Protein AF-A0A699ZSJ7-F1 (afdb_monomer_lite)

Sequence (168 aa):
FGDRAAQVLCEELKIASQNDSAKLAEAKQRVYLKGFTEGVMTVGKYAGRKVSEVKALLRDELVAEGEAMAYSEPERQVISRSGDECVVALTDQWYMTFGEEEWQALTREALASLETFSEETRHSFEYTLGWMKSWACSRSFGLGTRVPWDEQFLIESLSDSTVYMAFY

Secondary structure (DSSP, 8-state):
-GGGHHHHHHHHTT---TT-HHHHHHHHHHHHHHHHHT-B--SSTTTTSBHHHHHHHHHHHHHHTTS-------SS--B-TTSPBP--------EEETT-HHHHHHHHHHHHHS--SSHHHHHHHHHHHHH--EEE-EESSSSSPEETTEEEEEEPTTTTTSSGGGT-

Organism: Haematococcus lacustris (NCBI:txid44745)

pLDDT: mean 94.84, std 2.35, range [80.94, 98.06]

Foldseek 3Di:
DPPCLLVVQCVVLVPDDPPPVVSVVVSCVVCVVCCQPVNAACDDPRHRHRCVVCVVVVQVVCVVVVVDDDDDFPPDFDADPVRDTDTDDDDDADKDALVDPVNLVVVVVVLVVDDQVDPVSSVVVVVCSVVDGIDRQWDQDDDADADPVHNSTHGDDVRVPDPCVVVD

Radius of gyration: 23.28 Å; chains: 1; bounding box: 50×36×60 Å

InterPro domains:
  IPR004493 Leucyl-tRNA synthetase, class Ia, archaeal/eukaryotic cytosolic [PTHR45794] (1-168)
  IPR014729 Rossmann-like alpha/beta/alpha sandwich fold [G3DSA:3.40.50.620] (18-168)

Structure (mmCIF, N/CA/C/O backbone):
data_AF-A0A699ZSJ7-F1
#
_entry.id   AF-A0A699ZSJ7-F1
#
loop_
_atom_site.group_PDB
_atom_site.id
_atom_site.type_symbol
_atom_site.label_atom_id
_atom_site.label_alt_id
_atom_site.label_comp_id
_atom_site.label_asym_id
_atom_site.label_entity_id
_atom_site.label_seq_id
_atom_site.pdbx_PDB_ins_code
_atom_site.Cartn_x
_atom_site.Cartn_y
_atom_site.Cartn_z
_atom_site.occupancy
_atom_site.B_iso_or_equiv
_atom_site.auth_seq_id
_atom_site.auth_comp_id
_atom_site.auth_asym_id
_atom_site.auth_atom_id
_atom_site.pdbx_PDB_model_num
ATOM 1 N N . PHE A 1 1 ? -4.313 -0.251 30.343 1.00 80.94 1 PHE A N 1
ATOM 2 C CA . PHE A 1 1 ? -5.409 0.740 30.375 1.00 80.94 1 PHE A CA 1
ATOM 3 C C . PHE A 1 1 ? -6.765 0.147 30.779 1.00 80.94 1 PHE A C 1
ATOM 5 O O . PHE A 1 1 ? -7.715 0.908 30.897 1.00 80.94 1 PHE A O 1
ATOM 12 N N . GLY A 1 2 ? -6.870 -1.169 31.031 1.00 87.88 2 GLY A N 1
ATOM 13 C CA . GLY A 1 2 ? -8.149 -1.809 31.364 1.00 87.88 2 GLY A CA 1
ATOM 14 C C . GLY A 1 2 ? -9.122 -1.840 30.182 1.00 87.88 2 GLY A C 1
ATOM 15 O O . GLY A 1 2 ? -8.732 -1.558 29.048 1.00 87.88 2 GLY A O 1
ATOM 16 N N . ASP A 1 3 ? -10.388 -2.140 30.470 1.00 89.00 3 ASP A N 1
ATOM 17 C CA . ASP A 1 3 ? -11.432 -2.364 29.455 1.00 89.00 3 ASP A CA 1
ATOM 18 C C . ASP A 1 3 ? -11.900 -1.079 28.755 1.00 89.00 3 ASP A C 1
ATOM 20 O O . ASP A 1 3 ? -12.555 -1.127 27.716 1.00 89.00 3 ASP A O 1
ATOM 24 N N . ARG A 1 4 ? -11.567 0.094 29.308 1.00 92.75 4 ARG A N 1
ATOM 25 C CA . ARG A 1 4 ? -11.977 1.413 28.795 1.00 92.75 4 ARG A CA 1
ATOM 26 C C . ARG A 1 4 ? -10.775 2.290 28.459 1.00 92.75 4 ARG A C 1
ATOM 28 O O . ARG A 1 4 ? -10.656 3.417 28.934 1.00 92.75 4 ARG A O 1
ATOM 35 N N . ALA A 1 5 ? -9.881 1.770 27.619 1.00 93.12 5 ALA A N 1
ATOM 36 C CA . ALA A 1 5 ? -8.605 2.416 27.314 1.00 93.12 5 ALA A CA 1
ATOM 37 C C . ALA A 1 5 ? -8.728 3.858 26.788 1.00 93.12 5 ALA A C 1
ATOM 39 O O . ALA A 1 5 ? -7.943 4.719 27.181 1.00 93.12 5 ALA A O 1
ATOM 40 N N . ALA A 1 6 ? -9.729 4.132 25.942 1.00 94.19 6 ALA A N 1
ATOM 41 C CA . ALA A 1 6 ? -9.982 5.474 25.420 1.00 94.19 6 ALA A CA 1
ATOM 42 C C . ALA A 1 6 ? -10.399 6.460 26.524 1.00 94.19 6 ALA A C 1
ATOM 44 O O . ALA A 1 6 ? -9.856 7.558 26.590 1.00 94.19 6 ALA A O 1
ATOM 45 N N . GLN A 1 7 ? -11.308 6.053 27.420 1.00 94.81 7 GLN A N 1
ATOM 46 C CA . GLN A 1 7 ? -11.758 6.889 28.538 1.00 94.81 7 GLN A CA 1
ATOM 47 C C . GLN A 1 7 ? -10.580 7.268 29.446 1.00 94.81 7 GLN A C 1
ATOM 49 O O . GLN A 1 7 ? -10.388 8.445 29.736 1.00 94.81 7 GLN A O 1
ATOM 54 N N . VAL A 1 8 ? -9.754 6.281 29.816 1.00 95.06 8 VAL A N 1
ATOM 55 C CA . VAL A 1 8 ? -8.582 6.489 30.680 1.00 95.06 8 VAL A CA 1
ATOM 56 C C . VAL A 1 8 ? -7.624 7.523 30.086 1.00 95.06 8 VAL A C 1
ATOM 58 O O . VAL A 1 8 ? -7.193 8.426 30.797 1.00 95.06 8 VAL A O 1
ATOM 61 N N . LEU A 1 9 ? -7.314 7.440 28.786 1.00 93.62 9 LEU A N 1
ATOM 62 C CA . LEU A 1 9 ? -6.416 8.420 28.166 1.00 93.62 9 LEU A CA 1
ATOM 63 C C . LEU A 1 9 ? -7.048 9.803 27.996 1.00 93.62 9 LEU A C 1
ATOM 65 O O . LEU A 1 9 ? -6.342 10.799 28.140 1.00 93.62 9 LEU A O 1
ATOM 69 N N . CYS A 1 10 ? -8.347 9.892 27.705 1.00 95.38 10 CYS A N 1
ATOM 70 C CA . CYS A 1 10 ? -9.025 11.186 27.631 1.00 95.38 10 CYS A CA 1
ATOM 71 C C . CYS A 1 10 ? -9.000 11.917 28.983 1.00 95.38 10 CYS A C 1
ATOM 73 O O . CYS A 1 10 ? -8.768 13.127 29.018 1.00 95.38 10 CYS A O 1
ATOM 75 N N . GLU A 1 11 ? -9.187 11.186 30.085 1.00 95.50 11 GLU A N 1
ATOM 76 C CA . GLU A 1 11 ? -9.088 11.716 31.450 1.00 95.50 11 GLU A CA 1
ATOM 77 C C . GLU A 1 11 ? -7.637 12.100 31.808 1.00 95.50 11 GLU A C 1
ATOM 79 O O . GLU A 1 11 ? -7.402 13.204 32.303 1.00 95.50 11 GLU A O 1
ATOM 84 N N . GLU A 1 12 ? -6.653 11.247 31.487 1.00 94.62 12 GLU A N 1
ATOM 85 C CA . GLU A 1 12 ? -5.214 11.489 31.716 1.00 94.62 12 GLU A CA 1
ATOM 86 C C . GLU A 1 12 ? -4.719 12.752 30.988 1.00 94.62 12 GLU A C 1
ATOM 88 O O . GLU A 1 12 ? -4.047 13.599 31.581 1.00 94.62 12 GLU A O 1
ATOM 93 N N . LEU A 1 13 ? -5.104 12.920 29.718 1.00 95.19 13 LEU A N 1
ATOM 94 C CA . LEU A 1 13 ? -4.713 14.058 28.876 1.00 95.19 13 LEU A CA 1
ATOM 95 C C . LEU A 1 13 ? -5.602 15.298 29.076 1.00 95.19 13 LEU A C 1
ATOM 97 O O . LEU A 1 13 ? -5.361 16.349 28.462 1.00 95.19 13 LEU A O 1
ATOM 101 N N . LYS A 1 14 ? -6.615 15.206 29.951 1.00 96.25 14 LYS A N 1
ATOM 102 C CA . LYS A 1 14 ? -7.589 16.273 30.232 1.00 96.25 14 LYS A CA 1
ATOM 103 C C . LYS A 1 14 ? -8.180 16.833 28.935 1.00 96.25 14 LYS A C 1
ATOM 105 O O . LYS A 1 14 ? -8.066 18.031 28.654 1.00 96.25 14 LYS A O 1
ATOM 110 N N . ILE A 1 15 ? -8.707 15.941 28.100 1.00 96.00 15 ILE A N 1
ATOM 111 C CA . ILE A 1 15 ? -9.392 16.296 26.854 1.00 96.00 15 ILE A CA 1
ATOM 112 C C . ILE A 1 15 ? -10.788 16.790 27.225 1.00 96.00 15 ILE A C 1
ATOM 114 O O . ILE A 1 15 ? -11.546 16.072 27.874 1.00 96.00 15 ILE A O 1
ATOM 118 N N . ALA A 1 16 ? -11.111 18.023 26.844 1.00 94.81 16 ALA A N 1
ATOM 119 C CA . ALA A 1 16 ? -12.372 18.668 27.206 1.00 94.81 16 ALA A CA 1
ATOM 120 C C . ALA A 1 16 ? -13.296 18.861 25.997 1.00 94.81 16 ALA A C 1
ATOM 122 O O . ALA A 1 16 ? -14.498 19.056 26.169 1.00 94.81 16 ALA A O 1
ATOM 123 N N . SER A 1 17 ? -12.750 18.808 24.779 1.00 95.94 17 SER A N 1
ATOM 124 C CA . SER A 1 17 ? -13.499 19.010 23.543 1.00 95.94 17 SER A CA 1
ATOM 125 C C . SER A 1 17 ? -13.023 18.081 22.431 1.00 95.94 17 SER A C 1
ATOM 127 O O . SER A 1 17 ? -11.844 17.749 22.330 1.00 95.94 17 SER A O 1
ATOM 129 N N . GLN A 1 18 ? -13.934 17.738 21.519 1.00 94.94 18 GLN A N 1
ATOM 130 C CA . GLN A 1 18 ? -13.602 17.058 20.262 1.00 94.94 18 GLN A CA 1
ATOM 131 C C . GLN A 1 18 ? -12.669 17.882 19.351 1.00 94.94 18 GLN A C 1
ATOM 133 O O . GLN A 1 18 ? -12.091 17.346 18.412 1.00 94.94 18 GLN A O 1
ATOM 138 N N . ASN A 1 19 ? -12.507 19.179 19.637 1.00 95.38 19 ASN A N 1
ATOM 139 C CA . ASN A 1 19 ? -11.617 20.079 18.904 1.00 95.38 19 ASN A CA 1
ATOM 140 C C . ASN A 1 19 ? -10.172 20.079 19.439 1.00 95.38 19 ASN A C 1
ATOM 142 O O . ASN A 1 19 ? -9.317 20.738 18.848 1.00 95.38 19 ASN A O 1
ATOM 146 N N . ASP A 1 20 ? -9.871 19.344 20.519 1.00 95.56 20 ASP A N 1
ATOM 147 C CA . ASP A 1 20 ? -8.519 19.214 21.087 1.00 95.56 20 ASP A CA 1
ATOM 148 C C . ASP A 1 20 ? -7.643 18.275 20.225 1.00 95.56 20 ASP A C 1
ATOM 150 O O . ASP A 1 20 ? -7.123 17.259 20.692 1.00 95.56 20 ASP A O 1
ATOM 154 N N . SER A 1 21 ? -7.501 18.599 18.936 1.00 94.56 21 SER A N 1
ATOM 155 C CA . SER A 1 21 ? -6.975 17.720 17.882 1.00 94.56 21 SER A CA 1
ATOM 156 C C . SER A 1 21 ? -5.592 17.146 18.190 1.00 94.56 21 SER A C 1
ATOM 158 O O . SER A 1 21 ? -5.371 15.955 17.983 1.00 94.56 21 SER A O 1
ATOM 160 N N . ALA A 1 22 ? -4.684 17.951 18.748 1.00 94.88 22 ALA A N 1
ATOM 161 C CA . ALA A 1 22 ? -3.348 17.502 19.137 1.00 94.88 22 ALA A CA 1
ATOM 162 C C . ALA A 1 22 ? -3.392 16.429 20.240 1.00 94.88 22 ALA A C 1
ATOM 164 O O . ALA A 1 22 ? -2.768 15.376 20.106 1.00 94.88 22 ALA A O 1
ATOM 165 N N . LYS A 1 23 ? -4.183 16.651 21.300 1.00 95.19 23 LYS A N 1
ATOM 166 C CA . LYS A 1 23 ? -4.333 15.685 22.401 1.00 95.19 23 LYS A CA 1
ATOM 167 C C . LYS A 1 23 ? -5.064 14.423 21.950 1.00 95.19 23 LYS A C 1
ATOM 169 O O . LYS A 1 23 ? -4.709 13.324 22.361 1.00 95.19 23 LYS A O 1
ATOM 174 N N . LEU A 1 24 ? -6.074 14.569 21.091 1.00 96.19 24 LEU A N 1
ATOM 175 C CA . LEU A 1 24 ? -6.811 13.443 20.517 1.00 96.19 24 LEU A CA 1
ATOM 176 C C . LEU A 1 24 ? -5.926 12.591 19.602 1.00 96.19 24 LEU A C 1
ATOM 178 O O . LEU A 1 24 ? -6.011 11.365 19.650 1.00 96.19 24 LEU A O 1
ATOM 182 N N . ALA A 1 25 ? -5.059 13.217 18.804 1.00 94.81 25 ALA A N 1
ATOM 183 C CA . ALA A 1 25 ? -4.090 12.509 17.974 1.00 94.81 25 ALA A CA 1
ATOM 184 C C . ALA A 1 25 ? -3.094 11.714 18.834 1.00 94.81 25 ALA A C 1
ATOM 186 O O . ALA A 1 25 ? -2.879 10.529 18.572 1.00 94.81 25 ALA A O 1
ATOM 187 N N . GLU A 1 26 ? -2.567 12.322 19.903 1.00 94.38 26 GLU A N 1
ATOM 188 C CA . GLU A 1 26 ? -1.690 11.645 20.866 1.00 94.38 26 GLU A CA 1
ATOM 189 C C . GLU A 1 26 ? -2.398 10.455 21.539 1.00 94.38 26 GLU A C 1
ATOM 191 O O . GLU A 1 26 ? -1.878 9.334 21.551 1.00 94.38 26 GLU A O 1
ATOM 196 N N . ALA A 1 27 ? -3.619 10.670 22.046 1.00 94.75 27 ALA A N 1
ATOM 197 C CA . ALA A 1 27 ? -4.432 9.625 22.663 1.00 94.75 27 ALA A CA 1
ATOM 198 C C . ALA A 1 27 ? -4.676 8.460 21.691 1.00 94.75 27 ALA A C 1
ATOM 200 O O . ALA A 1 27 ? -4.463 7.294 22.038 1.00 94.75 27 ALA A O 1
ATOM 201 N N . LYS A 1 28 ? -5.074 8.773 20.449 1.00 94.94 28 LYS A N 1
ATOM 202 C CA . LYS A 1 28 ? -5.323 7.789 19.390 1.00 94.94 28 LYS A CA 1
ATOM 203 C C . LYS A 1 28 ? -4.068 6.977 19.100 1.00 94.94 28 LYS A C 1
ATOM 205 O O . LYS A 1 28 ? -4.151 5.754 19.083 1.00 94.94 28 LYS A O 1
ATOM 210 N N . GLN A 1 29 ? -2.915 7.619 18.920 1.00 93.25 29 GLN A N 1
ATOM 211 C CA . GLN A 1 29 ? -1.660 6.922 18.635 1.00 93.25 29 GLN A CA 1
ATOM 212 C C . GLN A 1 29 ? -1.281 5.953 19.767 1.00 93.25 29 GLN A C 1
ATOM 214 O O . GLN A 1 29 ? -0.954 4.793 19.501 1.00 93.25 29 GLN A O 1
ATOM 219 N N . ARG A 1 30 ? -1.389 6.396 21.030 1.00 92.00 30 ARG A N 1
ATOM 220 C CA . ARG A 1 30 ? -1.073 5.575 22.212 1.00 92.00 30 ARG A CA 1
ATOM 221 C C . ARG A 1 30 ? -1.981 4.351 22.340 1.00 92.00 30 ARG A C 1
ATOM 223 O O . ARG A 1 30 ? -1.475 3.262 22.619 1.00 92.00 30 ARG A O 1
ATOM 230 N N . VAL A 1 31 ? -3.298 4.511 22.168 1.00 94.00 31 VAL A N 1
ATOM 231 C CA . VAL A 1 31 ? -4.243 3.383 22.287 1.00 94.00 31 VAL A CA 1
ATOM 232 C C . VAL A 1 31 ? -4.185 2.478 21.068 1.00 94.00 31 VAL A C 1
ATOM 234 O O . VAL A 1 31 ? -4.220 1.266 21.237 1.00 94.00 31 VAL A O 1
ATOM 237 N N . TYR A 1 32 ? -4.098 3.025 19.856 1.00 91.56 32 TYR A N 1
ATOM 238 C CA . TYR A 1 32 ? -4.240 2.239 18.630 1.00 91.56 32 TYR A CA 1
ATOM 239 C C . TYR A 1 32 ? -3.130 1.195 18.486 1.00 91.56 32 TYR A C 1
ATOM 241 O O . TYR A 1 32 ? -3.418 0.018 18.272 1.00 91.56 32 TYR A O 1
ATOM 249 N N . LEU A 1 33 ? -1.869 1.606 18.669 1.00 89.00 33 LEU A N 1
ATOM 250 C CA . LEU A 1 33 ? -0.731 0.695 18.549 1.00 89.00 33 LEU A CA 1
ATOM 251 C C . LEU A 1 33 ? -0.785 -0.405 19.617 1.00 89.00 33 LEU A C 1
ATOM 253 O O . LEU A 1 33 ? -0.733 -1.586 19.285 1.00 89.00 33 LEU A O 1
ATOM 257 N N . LYS A 1 34 ? -0.974 -0.020 20.886 1.00 92.00 34 LYS A N 1
ATOM 258 C CA . LYS A 1 34 ? -1.064 -0.969 22.007 1.00 92.00 34 LYS A CA 1
ATOM 259 C C . LYS A 1 34 ? -2.285 -1.878 21.908 1.00 92.00 34 LYS A C 1
ATOM 261 O O . LYS A 1 34 ? -2.204 -3.055 22.233 1.00 92.00 34 LYS A O 1
ATOM 266 N N . GLY A 1 35 ? -3.411 -1.357 21.433 1.00 93.25 35 GLY A N 1
ATOM 267 C CA . GLY A 1 35 ? -4.627 -2.132 21.210 1.00 93.25 35 GLY A CA 1
ATOM 268 C C . GLY A 1 35 ? -4.440 -3.201 20.139 1.00 93.25 35 GLY A C 1
ATOM 269 O O . GLY A 1 35 ? -4.978 -4.294 20.276 1.00 93.25 35 GLY A O 1
ATOM 270 N N . PHE A 1 36 ? -3.640 -2.927 19.107 1.00 91.75 36 PHE A N 1
ATOM 271 C CA . PHE A 1 36 ? -3.321 -3.928 18.096 1.00 91.75 36 PHE A CA 1
ATOM 272 C C . PHE A 1 36 ? -2.339 -4.994 18.609 1.00 91.75 36 PHE A C 1
ATOM 274 O O . PHE A 1 36 ? -2.569 -6.179 18.381 1.00 91.75 36 PHE A O 1
ATOM 281 N N . THR A 1 37 ? -1.267 -4.601 19.307 1.00 89.38 37 THR A N 1
ATOM 282 C CA . THR A 1 37 ? -0.188 -5.525 19.714 1.00 89.38 37 THR A CA 1
ATOM 283 C C . THR A 1 37 ? -0.472 -6.293 21.007 1.00 89.38 37 THR A C 1
ATOM 285 O O . THR A 1 37 ? -0.159 -7.481 21.104 1.00 89.38 37 THR A O 1
ATOM 288 N N . GLU A 1 38 ? -1.047 -5.626 22.006 1.00 92.81 38 GLU A N 1
ATOM 289 C CA . GLU A 1 38 ? -1.263 -6.146 23.365 1.00 92.81 38 GLU A CA 1
ATOM 290 C C . GLU A 1 38 ? -2.747 -6.374 23.681 1.00 92.81 38 GLU A C 1
ATOM 292 O O . GLU A 1 38 ? -3.071 -7.030 2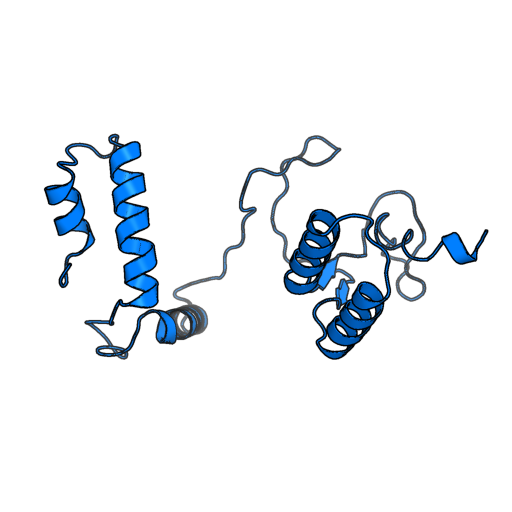4.671 1.00 92.81 38 GLU A O 1
ATOM 297 N N . GLY A 1 39 ? -3.657 -5.833 22.866 1.00 94.06 39 GLY A N 1
ATOM 298 C CA . GLY A 1 39 ? -5.092 -5.924 23.105 1.00 94.06 39 GLY A CA 1
ATOM 299 C C . GLY A 1 39 ? -5.606 -7.361 23.064 1.00 94.06 39 GLY A C 1
ATOM 300 O O . GLY A 1 39 ? -5.243 -8.152 22.190 1.00 94.06 39 GLY A O 1
ATOM 301 N N . VAL A 1 40 ? -6.503 -7.673 23.997 1.00 95.00 40 VAL A N 1
ATOM 302 C CA . VAL A 1 40 ? -7.197 -8.958 24.097 1.00 95.00 40 VAL A CA 1
ATOM 303 C C . VAL A 1 40 ? -8.693 -8.703 23.980 1.00 95.00 40 VAL A C 1
ATOM 305 O O . VAL A 1 40 ? -9.226 -7.794 24.614 1.00 95.00 40 VAL A O 1
ATOM 308 N N . MET A 1 41 ? -9.369 -9.496 23.156 1.00 95.19 41 MET A N 1
ATOM 309 C CA . MET A 1 41 ? -10.818 -9.431 23.001 1.00 95.19 41 MET A CA 1
ATOM 310 C C . MET A 1 41 ? -11.509 -9.784 24.316 1.00 95.19 41 MET A C 1
ATOM 312 O O . MET A 1 41 ? -11.172 -10.781 24.952 1.00 95.19 41 MET A O 1
ATOM 316 N N . THR A 1 42 ? -12.516 -9.008 24.703 1.00 93.12 42 THR A N 1
ATOM 317 C CA . THR A 1 42 ? -13.247 -9.204 25.966 1.00 93.12 42 THR A CA 1
ATOM 318 C C . THR A 1 42 ? -14.631 -9.820 25.779 1.00 93.12 42 THR A C 1
ATOM 320 O O . THR A 1 42 ? -15.205 -10.331 26.736 1.00 93.12 42 THR A O 1
ATOM 323 N N . VAL A 1 43 ? -15.174 -9.795 24.559 1.00 90.00 43 VAL A N 1
ATOM 324 C CA . VAL A 1 43 ? -16.556 -10.196 24.258 1.00 90.00 43 VAL A CA 1
ATOM 325 C C . VAL A 1 43 ? -16.646 -11.047 22.991 1.00 90.00 43 VAL A C 1
ATOM 327 O O . VAL A 1 43 ? -15.776 -10.991 22.120 1.00 90.00 43 VAL A O 1
ATOM 330 N N . GLY A 1 44 ? -17.735 -11.810 22.884 1.00 90.06 44 GLY A N 1
ATOM 331 C CA . GLY A 1 44 ? -18.072 -12.606 21.705 1.00 90.06 44 GLY A CA 1
ATOM 332 C C . GLY A 1 44 ? -17.251 -13.889 21.551 1.00 90.06 44 GLY A C 1
ATOM 333 O O . GLY A 1 44 ? -16.526 -14.312 22.451 1.00 90.06 44 GLY A O 1
ATOM 334 N N . LYS A 1 45 ? -17.365 -14.500 20.368 1.00 90.94 45 LYS A N 1
ATOM 335 C CA . LYS A 1 45 ? -16.719 -15.767 19.972 1.00 90.94 45 LYS A CA 1
ATOM 336 C C . LYS A 1 45 ? -15.205 -15.805 20.206 1.00 90.94 45 LYS A C 1
ATOM 338 O O . LYS A 1 45 ? -14.640 -16.874 20.412 1.00 90.94 45 LYS A O 1
ATOM 343 N N . TYR A 1 46 ? -14.551 -14.648 20.153 1.00 93.75 46 TYR A N 1
ATOM 344 C CA . TYR A 1 46 ? -13.098 -14.522 20.225 1.00 93.75 46 TYR A CA 1
ATOM 345 C C . TYR A 1 46 ? -12.575 -14.018 21.571 1.00 93.75 46 TYR A C 1
ATOM 347 O O . TYR A 1 46 ? -11.391 -13.693 21.664 1.00 93.75 46 TYR A O 1
ATOM 355 N N . ALA A 1 47 ? -13.416 -13.945 22.606 1.00 94.88 47 ALA A N 1
ATOM 356 C CA . ALA A 1 47 ? -12.996 -13.515 23.937 1.00 94.88 47 ALA A CA 1
ATOM 357 C C . ALA A 1 47 ? -11.751 -14.289 24.427 1.00 94.88 47 ALA A C 1
ATOM 359 O O . ALA A 1 47 ? -11.645 -15.504 24.259 1.00 94.88 47 ALA A O 1
ATOM 360 N N . GLY A 1 48 ? -10.788 -13.572 25.008 1.00 94.06 48 GLY A N 1
ATOM 361 C CA . GLY A 1 48 ? -9.508 -14.113 25.475 1.00 94.06 48 GLY A CA 1
ATOM 362 C C . GLY A 1 48 ? -8.406 -14.211 24.412 1.00 94.06 48 GLY A C 1
ATOM 363 O O . GLY A 1 48 ? -7.261 -14.489 24.764 1.00 94.06 48 GLY A O 1
ATOM 364 N N . ARG A 1 49 ? -8.698 -13.950 23.129 1.00 95.25 49 ARG A N 1
ATOM 365 C CA . ARG A 1 49 ? -7.694 -13.961 22.048 1.00 95.25 49 ARG A CA 1
ATOM 366 C C . ARG A 1 49 ? -7.131 -12.575 21.754 1.00 95.25 49 ARG A C 1
ATOM 368 O O . ARG A 1 49 ? -7.797 -11.564 21.980 1.00 95.25 49 ARG A O 1
ATOM 375 N N . LYS A 1 50 ? -5.911 -12.524 21.212 1.00 95.69 50 LYS A N 1
ATOM 376 C CA . LYS A 1 50 ? -5.265 -11.264 20.819 1.00 95.69 50 LYS A CA 1
ATOM 377 C C . LYS A 1 50 ? -5.966 -10.616 19.629 1.00 95.69 50 LYS A C 1
ATOM 379 O O . LYS A 1 50 ? -6.297 -11.293 18.658 1.00 95.69 50 LYS A O 1
ATOM 384 N N . VAL A 1 51 ? -6.104 -9.291 19.671 1.00 94.44 51 VAL A N 1
ATOM 385 C CA . VAL A 1 51 ? -6.703 -8.484 18.593 1.00 94.44 51 VAL A CA 1
ATOM 386 C C . VAL A 1 51 ? -5.967 -8.691 17.266 1.00 94.44 51 VAL A C 1
ATOM 388 O O . VAL A 1 51 ? -6.617 -8.856 16.236 1.00 94.44 51 VAL A O 1
ATOM 391 N N . SER A 1 52 ? -4.631 -8.736 17.277 1.00 93.69 52 SER A N 1
ATOM 392 C CA . SER A 1 52 ? -3.814 -8.952 16.073 1.00 93.69 52 SER A CA 1
ATOM 393 C C . SER A 1 52 ? -4.121 -10.261 15.342 1.00 93.69 52 SER A C 1
ATOM 395 O O . SER A 1 52 ? -4.058 -10.296 14.117 1.00 93.69 52 SER A O 1
ATOM 397 N N . GLU A 1 53 ? -4.492 -11.317 16.067 1.00 93.00 53 GLU A N 1
ATOM 398 C CA . GLU A 1 53 ? -4.824 -12.623 15.487 1.00 93.00 53 GLU A CA 1
ATOM 399 C C . GLU A 1 53 ? -6.235 -12.657 14.899 1.00 93.00 53 GLU A C 1
ATOM 401 O O . GLU A 1 53 ? -6.485 -13.339 13.908 1.00 93.00 53 GLU A O 1
ATOM 406 N N . VAL A 1 54 ? -7.180 -11.956 15.531 1.00 95.38 54 VAL A N 1
ATOM 407 C CA . VAL A 1 54 ? -8.606 -12.086 15.200 1.00 95.38 54 VAL A CA 1
ATOM 408 C C . VAL A 1 54 ? -9.117 -10.994 14.273 1.00 95.38 54 VAL A C 1
ATOM 410 O O . VAL A 1 54 ? -10.161 -11.178 13.662 1.00 95.38 54 VAL A O 1
ATOM 413 N N . LYS A 1 55 ? -8.406 -9.866 14.137 1.00 93.50 55 LYS A N 1
ATOM 414 C CA . LYS A 1 55 ? -8.866 -8.719 13.338 1.00 93.50 55 LYS A CA 1
ATOM 415 C C . LYS A 1 55 ? -9.154 -9.098 11.882 1.00 93.50 55 LYS A C 1
ATOM 417 O O . LYS A 1 55 ? -10.166 -8.666 11.341 1.00 93.50 55 LYS A O 1
ATOM 422 N N . ALA A 1 56 ? -8.286 -9.902 11.263 1.00 93.81 56 ALA A N 1
ATOM 423 C CA . ALA A 1 56 ? -8.492 -10.382 9.896 1.00 93.81 56 ALA A CA 1
ATOM 424 C C . ALA A 1 56 ? -9.658 -11.382 9.813 1.00 93.81 56 ALA A C 1
ATOM 426 O O . ALA A 1 56 ? -10.514 -11.233 8.952 1.00 93.81 56 ALA A O 1
ATOM 427 N N . LEU A 1 57 ? -9.742 -12.320 10.763 1.00 94.19 57 LEU A N 1
ATOM 428 C CA . LEU A 1 57 ? -10.826 -13.307 10.824 1.00 94.19 57 LEU A CA 1
ATOM 429 C C . LEU A 1 57 ? -12.199 -12.640 10.970 1.00 94.19 57 LEU A C 1
ATOM 431 O O . LEU A 1 57 ? -13.115 -12.964 10.231 1.00 94.19 57 LEU A O 1
ATOM 435 N N . LEU A 1 58 ? -12.322 -11.664 11.875 1.00 94.50 58 LEU A N 1
ATOM 436 C CA . LEU A 1 58 ? -13.557 -10.903 12.077 1.00 94.50 58 LEU A CA 1
ATOM 437 C C . LEU A 1 58 ? -13.961 -10.112 10.835 1.00 94.50 58 LEU A C 1
ATOM 439 O O . LEU A 1 58 ? -15.139 -10.070 10.502 1.00 94.50 58 LEU A O 1
ATOM 443 N N . ARG A 1 59 ? -12.998 -9.489 10.143 1.00 94.94 59 ARG A N 1
ATOM 444 C CA . ARG A 1 59 ? -13.269 -8.820 8.866 1.00 94.94 59 ARG A CA 1
ATOM 445 C C . ARG A 1 59 ? -13.856 -9.813 7.861 1.00 94.94 59 ARG A C 1
ATOM 447 O O . ARG A 1 59 ? -14.851 -9.493 7.224 1.00 94.94 59 ARG A O 1
ATOM 454 N N . ASP A 1 60 ? -13.242 -10.983 7.724 1.00 95.44 60 ASP A N 1
ATOM 455 C CA . ASP A 1 60 ? -13.656 -11.984 6.740 1.00 95.44 60 ASP A CA 1
ATOM 456 C C . ASP A 1 60 ? -15.031 -12.583 7.084 1.00 95.44 60 ASP A C 1
ATOM 458 O O . ASP A 1 60 ? -15.846 -12.775 6.187 1.00 95.44 60 ASP A O 1
ATOM 462 N N . GLU A 1 61 ? -15.328 -12.790 8.373 1.00 95.88 61 GLU A N 1
ATOM 463 C CA . GLU A 1 61 ? -16.650 -13.221 8.852 1.00 95.88 61 GLU A CA 1
ATOM 464 C C . GLU A 1 61 ? -17.735 -12.180 8.558 1.00 95.88 61 GLU A C 1
ATOM 466 O O . GLU A 1 61 ? -18.730 -12.514 7.921 1.00 95.88 61 GLU A O 1
ATOM 471 N N . LEU A 1 62 ? -17.512 -10.909 8.912 1.00 96.19 62 LEU A N 1
ATOM 472 C CA . LEU A 1 62 ? -18.478 -9.834 8.647 1.00 96.19 62 LEU A CA 1
ATOM 473 C C . LEU A 1 62 ? -18.749 -9.650 7.147 1.00 96.19 62 LEU A C 1
ATOM 475 O O . LEU A 1 62 ? -19.875 -9.356 6.748 1.00 96.19 62 LEU A O 1
ATOM 479 N N . VAL A 1 63 ? -17.726 -9.821 6.303 1.00 96.69 63 VAL A N 1
ATOM 480 C CA . VAL A 1 63 ? -17.890 -9.777 4.843 1.00 96.69 63 VAL A CA 1
ATOM 481 C C . VAL A 1 63 ? -18.677 -10.990 4.341 1.00 96.69 63 VAL A C 1
ATOM 483 O O . VAL A 1 63 ? -19.562 -10.830 3.504 1.00 96.69 63 VAL A O 1
ATOM 486 N N . ALA A 1 64 ? -18.398 -12.190 4.857 1.00 96.69 64 ALA A N 1
ATOM 487 C CA . ALA A 1 64 ? -19.113 -13.410 4.478 1.00 96.69 64 ALA A CA 1
ATOM 488 C C . ALA A 1 64 ? -20.592 -13.395 4.911 1.00 96.69 64 ALA A C 1
ATOM 490 O O . ALA A 1 64 ? -21.442 -13.930 4.201 1.00 96.69 64 ALA A O 1
ATOM 491 N N . GLU A 1 65 ? -20.900 -12.761 6.043 1.00 97.12 65 GLU A N 1
ATOM 492 C CA . GLU A 1 65 ? -22.263 -12.575 6.561 1.00 97.12 65 GLU A CA 1
ATOM 493 C C . GLU A 1 65 ? -23.015 -11.418 5.874 1.00 97.12 65 GLU A C 1
ATOM 495 O O . GLU A 1 65 ? -24.222 -11.269 6.053 1.00 97.12 65 GLU A O 1
ATOM 500 N N . GLY A 1 66 ? -22.329 -10.618 5.048 1.00 97.00 66 GLY A N 1
ATOM 501 C CA . GLY A 1 66 ? -22.912 -9.466 4.356 1.00 97.00 66 GLY A CA 1
ATOM 502 C C . GLY A 1 66 ? -23.124 -8.236 5.247 1.00 97.00 66 GLY A C 1
ATOM 503 O O . GLY A 1 66 ? -23.815 -7.303 4.841 1.00 97.00 66 GLY A O 1
ATOM 504 N N . GLU A 1 67 ? -22.529 -8.211 6.443 1.00 97.38 67 GLU A N 1
ATOM 505 C CA . GLU A 1 67 ? -22.591 -7.086 7.388 1.00 97.38 67 GLU A CA 1
ATOM 506 C C . GLU A 1 67 ? -21.492 -6.038 7.149 1.00 97.38 67 GLU A C 1
ATOM 508 O O . GLU A 1 67 ? -21.569 -4.913 7.647 1.00 97.38 67 GLU A O 1
ATOM 513 N N . ALA A 1 68 ? -20.466 -6.386 6.371 1.00 97.12 68 ALA A N 1
ATOM 514 C CA . ALA A 1 68 ? -19.403 -5.480 5.963 1.00 97.12 68 ALA A CA 1
ATOM 515 C C . ALA A 1 68 ? -19.045 -5.659 4.485 1.00 97.12 68 ALA A C 1
ATOM 517 O O . ALA A 1 68 ? -19.264 -6.707 3.883 1.00 97.12 68 ALA A O 1
ATOM 518 N N . MET A 1 69 ? -18.422 -4.634 3.907 1.00 96.00 69 MET A N 1
ATOM 519 C CA . MET A 1 69 ? -17.828 -4.710 2.577 1.00 96.00 69 MET A CA 1
ATOM 520 C C . MET A 1 69 ? -16.440 -4.079 2.570 1.00 96.00 69 MET A C 1
ATOM 522 O O . MET A 1 69 ? -16.149 -3.173 3.354 1.00 96.00 69 MET A O 1
ATOM 526 N N . ALA A 1 70 ? -15.579 -4.558 1.675 1.00 94.56 70 ALA A N 1
ATOM 527 C CA . ALA A 1 70 ? -14.289 -3.930 1.450 1.00 94.56 70 ALA A CA 1
ATOM 528 C C . ALA A 1 70 ? -14.493 -2.570 0.769 1.00 94.56 70 ALA A C 1
ATOM 530 O O . ALA A 1 70 ? -15.141 -2.471 -0.271 1.00 94.56 70 ALA A O 1
ATOM 531 N N . TYR A 1 71 ? -13.908 -1.533 1.356 1.00 95.44 71 TYR A N 1
ATOM 532 C CA . TYR A 1 71 ? -13.817 -0.198 0.782 1.00 95.44 71 TYR A CA 1
ATOM 533 C C . TYR A 1 71 ? -12.339 0.168 0.670 1.00 95.44 71 TYR A C 1
ATOM 535 O O . TYR A 1 71 ? -11.546 -0.148 1.558 1.00 95.44 71 TYR A O 1
ATOM 543 N N . SER A 1 72 ? -11.957 0.763 -0.454 1.00 95.25 72 SER A N 1
ATOM 544 C CA . SER A 1 72 ? -10.580 1.156 -0.741 1.00 95.25 72 SER A CA 1
ATOM 545 C C . SER A 1 72 ? -10.554 2.609 -1.182 1.00 95.25 72 SER A C 1
ATOM 547 O O . SER A 1 72 ? -11.345 3.014 -2.028 1.00 95.25 72 SER A O 1
ATOM 549 N N . GLU A 1 73 ? -9.624 3.371 -0.621 1.00 95.50 73 GLU A N 1
ATOM 550 C CA . GLU A 1 73 ? -9.420 4.783 -0.927 1.00 95.50 73 GLU A CA 1
ATOM 551 C C . GLU A 1 73 ? -7.923 5.111 -0.964 1.00 95.50 73 GLU A C 1
ATOM 553 O O . GLU A 1 73 ? -7.127 4.407 -0.332 1.00 95.50 73 GLU A O 1
ATOM 558 N N . PRO A 1 74 ? -7.510 6.153 -1.705 1.00 95.12 74 PRO A N 1
ATOM 559 C CA . PRO A 1 74 ? -6.141 6.642 -1.640 1.00 95.12 74 PRO A CA 1
ATOM 560 C C . PRO A 1 74 ? -5.796 7.108 -0.218 1.00 95.12 74 PRO A C 1
ATOM 562 O O . PRO A 1 74 ? -6.561 7.843 0.398 1.00 95.12 74 PRO A O 1
ATOM 565 N N . GLU A 1 75 ? -4.615 6.741 0.290 1.00 91.00 75 GLU A N 1
ATOM 566 C CA . GLU A 1 75 ? -4.153 7.154 1.632 1.00 91.00 75 GLU A CA 1
ATOM 567 C C . GLU A 1 75 ? -4.068 8.685 1.789 1.00 91.00 75 GLU A C 1
ATOM 569 O O . GLU A 1 75 ? -4.220 9.239 2.877 1.00 91.00 75 GLU A O 1
ATOM 574 N N . ARG A 1 76 ? -3.829 9.376 0.675 1.00 93.75 76 ARG A N 1
ATOM 575 C CA . ARG A 1 76 ? -3.825 10.832 0.551 1.00 93.75 76 ARG A CA 1
ATOM 576 C C . ARG A 1 76 ? -4.411 11.218 -0.796 1.00 93.75 76 ARG A C 1
ATOM 578 O O . ARG A 1 76 ? -4.408 10.404 -1.716 1.00 93.75 76 ARG A O 1
ATOM 585 N N . GLN A 1 77 ? -4.822 12.474 -0.937 1.00 96.38 77 GLN A N 1
ATOM 586 C CA . GLN A 1 77 ? -5.262 13.005 -2.222 1.00 96.38 77 GLN A CA 1
ATOM 587 C C . GLN A 1 77 ? -4.179 12.815 -3.296 1.00 96.38 77 GLN A C 1
ATOM 589 O O . GLN A 1 77 ? -3.016 13.185 -3.101 1.00 96.38 77 GLN A O 1
ATOM 594 N N . VAL A 1 78 ? -4.575 12.241 -4.433 1.00 95.94 78 VAL A N 1
ATOM 595 C CA . VAL A 1 78 ? -3.726 12.042 -5.610 1.00 95.94 78 VAL A CA 1
ATOM 596 C C . VAL A 1 78 ? -4.394 12.740 -6.785 1.00 95.94 78 VAL A C 1
ATOM 598 O O . VAL A 1 78 ? -5.546 12.459 -7.090 1.00 95.94 78 VAL A O 1
ATOM 601 N N . ILE A 1 79 ? -3.668 13.643 -7.440 1.00 96.62 79 ILE A N 1
ATOM 602 C CA . ILE A 1 79 ? -4.154 14.386 -8.606 1.00 96.62 79 ILE A CA 1
ATOM 603 C C . ILE A 1 79 ? -3.441 13.868 -9.855 1.00 96.62 79 ILE A C 1
ATOM 605 O O . ILE A 1 79 ? -2.214 13.731 -9.871 1.00 96.62 79 ILE A O 1
ATOM 609 N N . SER A 1 80 ? -4.210 13.558 -10.895 1.00 94.62 80 SER A N 1
ATOM 610 C CA . SER A 1 80 ? -3.708 13.073 -12.176 1.00 94.62 80 SER A CA 1
ATOM 611 C C . SER A 1 80 ? -3.050 14.198 -12.991 1.00 94.62 80 SER A C 1
ATOM 613 O O . SER A 1 80 ? -3.177 15.387 -12.695 1.00 94.62 80 SER A O 1
ATOM 615 N N . ARG A 1 81 ? -2.384 13.840 -14.097 1.00 91.81 81 ARG A N 1
ATOM 616 C CA . ARG A 1 81 ? -1.851 14.839 -15.042 1.00 91.81 81 ARG A CA 1
ATOM 617 C C . ARG A 1 81 ? -2.944 15.652 -15.752 1.00 91.81 81 ARG A C 1
ATOM 619 O O . ARG A 1 81 ? -2.642 16.748 -16.211 1.00 91.81 81 ARG A O 1
ATOM 626 N N . SER A 1 82 ? -4.171 15.134 -15.860 1.00 93.31 82 SER A N 1
ATOM 627 C CA . SER A 1 82 ? -5.321 15.866 -16.417 1.00 93.31 82 SER A CA 1
ATOM 628 C C . SER A 1 82 ? -5.974 16.818 -15.410 1.00 93.31 82 SER A C 1
ATOM 630 O O . SER A 1 82 ? -6.821 17.610 -15.808 1.00 93.31 82 SER A O 1
ATOM 632 N N . GLY A 1 83 ? -5.554 16.790 -14.139 1.00 95.06 83 GLY A N 1
ATOM 633 C CA . GLY A 1 83 ? -6.138 17.592 -13.061 1.00 95.06 83 GLY A CA 1
ATOM 634 C C . GLY A 1 83 ? -7.287 16.902 -12.323 1.00 95.06 83 GLY A C 1
ATOM 635 O O . GLY A 1 83 ? -7.877 17.513 -11.436 1.00 95.06 83 GLY A O 1
ATOM 636 N N . ASP A 1 84 ? -7.581 15.645 -12.653 1.00 96.31 84 ASP A N 1
ATOM 637 C CA . ASP A 1 84 ? -8.635 14.864 -12.005 1.00 96.31 84 ASP A CA 1
ATOM 638 C C . ASP A 1 84 ? -8.150 14.276 -10.674 1.00 96.31 84 ASP A C 1
ATOM 640 O O . ASP A 1 84 ? -6.992 13.869 -10.541 1.00 96.31 84 ASP A O 1
ATOM 644 N N . GLU A 1 85 ? -9.043 14.191 -9.690 1.00 97.25 85 GLU A N 1
ATOM 645 C CA . GLU A 1 85 ? -8.775 13.497 -8.431 1.00 97.25 85 GLU A CA 1
ATOM 646 C C . GLU A 1 85 ? -8.878 11.979 -8.631 1.00 97.25 85 GLU A C 1
ATOM 648 O O . GLU A 1 85 ? -9.905 11.451 -9.061 1.00 97.25 85 GLU A O 1
ATOM 653 N N . CYS A 1 86 ? -7.788 11.270 -8.346 1.00 96.62 86 CYS A N 1
ATOM 654 C CA . CYS A 1 86 ? -7.706 9.829 -8.528 1.00 96.62 86 CYS A CA 1
ATOM 655 C C . CYS A 1 86 ? -8.464 9.080 -7.426 1.00 96.62 86 CYS A C 1
ATOM 657 O O . CYS A 1 86 ? -8.453 9.467 -6.259 1.00 96.62 86 CYS A O 1
ATOM 659 N N . VAL A 1 87 ? -9.025 7.930 -7.796 1.00 96.62 87 VAL A N 1
ATOM 660 C CA . VAL A 1 87 ? -9.700 6.989 -6.893 1.00 96.62 87 VAL A CA 1
ATOM 661 C C . VAL A 1 87 ? -9.068 5.602 -7.003 1.00 96.62 87 VAL A C 1
ATOM 663 O O . VAL A 1 87 ? -8.374 5.307 -7.978 1.00 96.62 87 VAL A O 1
ATOM 666 N N . VAL A 1 88 ? -9.313 4.733 -6.021 1.00 95.81 88 VAL A N 1
ATOM 667 C CA . VAL A 1 88 ? -8.978 3.307 -6.142 1.00 95.81 88 VAL A CA 1
ATOM 668 C C . VAL A 1 88 ? -10.115 2.612 -6.881 1.00 95.81 88 VAL A C 1
ATOM 670 O O . VAL A 1 88 ? -11.273 2.727 -6.483 1.00 95.81 88 VAL A O 1
ATOM 673 N N . ALA A 1 89 ? -9.790 1.893 -7.951 1.00 94.56 89 ALA A N 1
ATOM 674 C CA . ALA A 1 89 ? -10.765 1.184 -8.765 1.00 94.56 89 ALA A CA 1
ATOM 675 C C . ALA A 1 89 ? -10.414 -0.303 -8.853 1.00 94.56 89 ALA A C 1
ATOM 677 O O . ALA A 1 89 ? -9.246 -0.672 -8.961 1.00 94.56 89 ALA A O 1
ATOM 678 N N . LEU A 1 90 ? -11.444 -1.148 -8.816 1.00 93.88 90 LEU A N 1
ATOM 679 C CA . LEU A 1 90 ? -11.334 -2.566 -9.132 1.00 93.88 90 LEU A CA 1
ATOM 680 C C . LEU A 1 90 ? -11.688 -2.742 -10.609 1.00 93.88 90 LEU A C 1
ATOM 682 O O . LEU A 1 90 ? -12.858 -2.656 -10.980 1.00 93.88 90 LEU A O 1
ATOM 686 N N . THR A 1 91 ? -10.673 -2.926 -11.447 1.00 92.25 91 THR A N 1
ATOM 687 C CA . THR A 1 91 ? -10.812 -2.990 -12.908 1.00 92.25 91 THR A CA 1
ATOM 688 C C . THR A 1 91 ? -9.945 -4.093 -13.488 1.00 92.25 91 THR A C 1
ATOM 690 O O . THR A 1 91 ? -8.886 -4.392 -12.939 1.00 92.25 91 THR A O 1
ATOM 693 N N . ASP A 1 92 ? -10.349 -4.630 -14.637 1.00 91.25 92 ASP A N 1
ATOM 694 C CA . ASP A 1 92 ? -9.518 -5.561 -15.396 1.00 91.25 92 ASP A CA 1
ATOM 695 C C . ASP A 1 92 ? -8.276 -4.842 -15.937 1.00 91.25 92 ASP A C 1
ATOM 697 O O . ASP A 1 92 ? -8.371 -3.837 -16.650 1.00 91.25 92 ASP A O 1
ATOM 701 N N . GLN A 1 93 ? -7.099 -5.344 -15.569 1.00 93.19 93 GLN A N 1
ATOM 702 C CA . GLN A 1 93 ? -5.813 -4.757 -15.923 1.00 93.19 93 GLN A CA 1
ATOM 703 C C . GLN A 1 93 ? -4.732 -5.843 -15.944 1.00 93.19 93 GLN A C 1
ATOM 705 O O . GLN A 1 93 ? -4.807 -6.826 -15.207 1.00 93.19 93 GLN A O 1
ATOM 710 N N . TRP A 1 94 ? -3.714 -5.663 -16.784 1.00 96.44 94 TRP A N 1
ATOM 711 C CA . TRP A 1 94 ? -2.534 -6.519 -16.779 1.00 96.44 94 TRP A CA 1
ATOM 712 C C . TRP A 1 94 ? -1.543 -6.017 -15.731 1.00 96.44 94 TRP A C 1
ATOM 714 O O . TRP A 1 94 ? -1.320 -4.810 -15.586 1.00 96.44 94 TRP A O 1
ATOM 724 N N . TYR A 1 95 ? -0.939 -6.958 -15.008 1.00 95.56 95 TYR A N 1
ATOM 725 C CA . TYR A 1 95 ? -0.005 -6.672 -13.927 1.00 95.56 95 TYR A CA 1
ATOM 726 C C . TYR A 1 95 ? 1.321 -7.396 -14.137 1.00 95.56 95 TYR A C 1
ATOM 728 O O . TYR A 1 95 ? 1.350 -8.541 -14.583 1.00 95.56 95 TYR A O 1
ATOM 736 N N . MET A 1 96 ? 2.412 -6.751 -13.731 1.00 95.69 96 MET A N 1
ATOM 737 C CA . MET A 1 96 ? 3.668 -7.433 -13.424 1.00 95.69 96 MET A CA 1
ATOM 738 C C . MET A 1 96 ? 3.642 -7.900 -11.970 1.00 95.69 96 MET A C 1
ATOM 740 O O . MET A 1 96 ? 3.269 -7.139 -11.075 1.00 95.69 96 MET A O 1
ATOM 744 N N . THR A 1 97 ? 4.039 -9.144 -11.722 1.00 94.75 97 THR A N 1
ATOM 745 C CA . THR A 1 97 ? 3.970 -9.803 -10.412 1.00 94.75 97 THR A CA 1
ATOM 746 C C . THR A 1 97 ? 5.286 -9.703 -9.636 1.00 94.75 97 THR A C 1
ATOM 748 O O . THR A 1 97 ? 5.830 -10.697 -9.168 1.00 94.75 97 THR A O 1
ATOM 751 N N . PHE A 1 98 ? 5.789 -8.482 -9.412 1.00 94.75 98 PHE A N 1
ATOM 752 C CA . PHE A 1 98 ? 7.039 -8.261 -8.655 1.00 94.75 98 PHE A CA 1
ATOM 753 C C . PHE A 1 98 ? 7.004 -8.776 -7.203 1.00 94.75 98 PHE A C 1
ATOM 755 O O . PHE A 1 98 ? 8.035 -8.838 -6.538 1.00 94.75 98 PHE A O 1
ATOM 762 N N . GLY A 1 99 ? 5.821 -9.130 -6.697 1.00 92.88 99 GLY A N 1
ATOM 763 C CA . GLY A 1 99 ? 5.620 -9.738 -5.385 1.00 92.88 99 GLY A CA 1
ATOM 764 C C . GLY A 1 99 ? 5.973 -11.226 -5.289 1.00 92.88 99 GLY A C 1
ATOM 765 O O . GLY A 1 99 ? 5.901 -11.771 -4.192 1.00 92.88 99 GLY A O 1
ATOM 766 N N . GLU A 1 100 ? 6.295 -11.901 -6.396 1.00 95.12 100 GLU A N 1
ATOM 767 C CA . GLU A 1 100 ? 6.639 -13.328 -6.387 1.00 95.12 100 GLU A CA 1
ATOM 768 C C . GLU A 1 100 ? 7.971 -13.582 -5.674 1.00 95.12 100 GLU A C 1
ATOM 770 O O . GLU A 1 100 ? 8.984 -12.966 -5.998 1.00 95.12 100 GLU A O 1
ATOM 775 N N . GLU A 1 101 ? 7.982 -14.516 -4.718 1.00 94.31 101 GLU A N 1
ATOM 776 C CA . GLU A 1 101 ? 9.150 -14.775 -3.862 1.00 94.31 101 GLU A CA 1
ATOM 777 C C . GLU A 1 101 ? 10.400 -15.152 -4.668 1.00 94.31 101 GLU A C 1
ATOM 779 O O . GLU A 1 101 ? 11.488 -14.643 -4.393 1.00 94.31 101 GLU A O 1
ATOM 784 N N . GLU A 1 102 ? 10.244 -15.991 -5.697 1.00 95.88 102 GLU A N 1
ATOM 785 C CA . GLU A 1 102 ? 11.343 -16.399 -6.579 1.00 95.88 102 GLU A CA 1
ATOM 786 C C . GLU A 1 102 ? 11.940 -15.196 -7.323 1.00 95.88 102 GLU A C 1
ATOM 788 O O . GLU A 1 102 ? 13.160 -15.024 -7.376 1.00 95.88 102 GLU A O 1
ATOM 793 N N . TRP A 1 103 ? 11.090 -14.303 -7.834 1.00 95.50 103 TRP A N 1
ATOM 794 C CA . TRP A 1 103 ? 11.538 -13.106 -8.541 1.00 95.50 103 TRP A CA 1
ATOM 795 C C . TRP A 1 103 ? 12.164 -12.075 -7.590 1.00 95.50 103 TRP A C 1
ATOM 797 O O . TRP A 1 103 ? 13.197 -11.468 -7.898 1.00 95.50 103 TRP A O 1
ATOM 807 N N . GLN A 1 104 ? 11.602 -11.909 -6.391 1.00 95.19 104 GLN A N 1
ATOM 808 C CA . GLN A 1 104 ? 12.188 -11.064 -5.352 1.00 95.19 104 GLN A CA 1
ATOM 809 C C . GLN A 1 104 ? 13.569 -11.561 -4.917 1.00 95.19 104 GLN A C 1
ATOM 811 O O . GLN A 1 104 ? 14.461 -10.748 -4.681 1.00 95.19 104 GLN A O 1
ATOM 816 N N . ALA A 1 105 ? 13.779 -12.876 -4.831 1.00 95.94 105 ALA A N 1
ATOM 817 C CA . ALA A 1 105 ? 15.086 -13.438 -4.509 1.00 95.94 105 ALA A CA 1
ATOM 818 C C . ALA A 1 105 ? 16.129 -13.083 -5.582 1.00 95.94 105 ALA A C 1
ATOM 820 O O . ALA A 1 105 ? 17.193 -12.559 -5.248 1.00 95.94 105 ALA A O 1
ATOM 821 N N . LEU A 1 106 ? 15.790 -13.267 -6.864 1.00 97.19 106 LEU A N 1
ATOM 822 C CA . LEU A 1 106 ? 16.677 -12.944 -7.989 1.00 97.19 106 LEU A CA 1
ATOM 823 C C . LEU A 1 106 ? 17.026 -11.451 -8.056 1.00 97.19 106 LEU A C 1
ATOM 825 O O . LEU A 1 106 ? 18.174 -11.079 -8.293 1.00 97.19 106 LEU A O 1
ATOM 829 N N . THR A 1 107 ? 16.050 -10.572 -7.824 1.00 96.50 107 THR A N 1
ATOM 830 C CA . THR A 1 107 ? 16.288 -9.118 -7.841 1.00 96.50 107 THR A CA 1
ATOM 831 C C . THR A 1 107 ? 17.121 -8.646 -6.648 1.00 96.50 107 THR A C 1
ATOM 833 O O . THR A 1 107 ? 17.945 -7.745 -6.807 1.00 96.50 107 THR A O 1
ATOM 836 N N . ARG A 1 108 ? 16.985 -9.275 -5.473 1.00 96.31 108 ARG A N 1
ATOM 837 C CA . ARG A 1 108 ? 17.858 -9.017 -4.313 1.00 96.31 108 ARG A CA 1
ATOM 838 C C . ARG A 1 108 ? 19.290 -9.482 -4.555 1.00 96.31 108 ARG A C 1
ATOM 840 O O . ARG A 1 108 ? 20.220 -8.771 -4.184 1.00 96.31 108 ARG A O 1
ATOM 847 N N . GLU A 1 109 ? 19.473 -10.633 -5.195 1.00 97.62 109 GLU A N 1
ATOM 848 C CA . GLU A 1 109 ? 20.797 -11.108 -5.606 1.00 97.62 109 GLU A CA 1
ATOM 849 C C . GLU A 1 109 ? 21.444 -10.134 -6.602 1.00 97.62 109 GLU A C 1
ATOM 851 O O . GLU A 1 109 ? 22.587 -9.715 -6.413 1.00 97.62 109 GLU A O 1
ATOM 856 N N . ALA A 1 110 ? 20.684 -9.680 -7.604 1.00 97.62 110 ALA A N 1
ATOM 857 C CA . ALA A 1 110 ? 21.151 -8.665 -8.542 1.00 97.62 110 ALA A CA 1
ATOM 858 C C . ALA A 1 110 ? 21.539 -7.357 -7.824 1.00 97.62 110 ALA A C 1
ATOM 860 O O . ALA A 1 110 ? 22.621 -6.820 -8.072 1.00 97.62 110 ALA A O 1
ATOM 861 N N . LEU A 1 111 ? 20.715 -6.879 -6.882 1.00 97.50 111 LEU A N 1
ATOM 862 C CA . LEU A 1 111 ? 21.012 -5.690 -6.077 1.00 97.50 111 LEU A CA 1
ATOM 863 C C . LEU A 1 111 ? 22.288 -5.854 -5.237 1.00 97.50 111 LEU A C 1
ATOM 865 O O . LEU A 1 111 ? 23.048 -4.896 -5.101 1.00 97.50 111 LEU A O 1
ATOM 869 N N . ALA A 1 112 ? 22.559 -7.046 -4.699 1.00 96.94 112 ALA A N 1
ATOM 870 C CA . ALA A 1 112 ? 23.779 -7.309 -3.934 1.00 96.94 112 ALA A CA 1
ATOM 871 C C . ALA A 1 112 ? 25.052 -7.118 -4.779 1.00 96.94 112 ALA A C 1
ATOM 873 O O . ALA A 1 112 ? 26.076 -6.687 -4.255 1.00 96.94 112 ALA A O 1
ATOM 874 N N . SER A 1 113 ? 24.975 -7.385 -6.087 1.00 97.44 113 SER A N 1
ATOM 875 C CA . SER A 1 113 ? 26.078 -7.161 -7.032 1.00 97.44 113 SER A CA 1
ATOM 876 C C . SER A 1 113 ? 26.157 -5.733 -7.593 1.00 97.44 113 SER A C 1
ATOM 878 O O . SER A 1 113 ? 27.178 -5.351 -8.163 1.00 97.44 113 SER A O 1
ATOM 880 N N . LEU A 1 114 ? 25.089 -4.944 -7.450 1.00 97.94 114 LEU A N 1
ATOM 881 C CA . LEU A 1 114 ? 24.984 -3.596 -8.002 1.00 97.94 114 LEU A CA 1
ATOM 882 C C . LEU A 1 114 ? 25.752 -2.585 -7.141 1.00 97.94 114 LEU A C 1
ATOM 884 O O . LEU A 1 114 ? 25.540 -2.519 -5.933 1.00 97.94 114 LEU A O 1
ATOM 888 N N . GLU A 1 115 ? 26.582 -1.744 -7.757 1.00 97.69 115 GLU A N 1
ATOM 889 C CA . GLU A 1 115 ? 27.199 -0.591 -7.088 1.00 97.69 115 GLU A CA 1
ATOM 890 C C . GLU A 1 115 ? 26.190 0.563 -6.979 1.00 97.69 115 GLU A C 1
ATOM 892 O O . GLU A 1 115 ? 25.685 1.059 -7.988 1.00 97.69 115 GLU A O 1
ATOM 897 N N . THR A 1 116 ? 25.889 0.993 -5.752 1.00 97.69 116 THR A N 1
ATOM 898 C CA . THR A 1 116 ? 24.882 2.029 -5.458 1.00 97.69 116 THR A CA 1
ATOM 899 C C . THR A 1 116 ? 25.498 3.373 -5.078 1.00 97.69 116 THR A C 1
ATOM 901 O O . THR A 1 116 ? 24.762 4.338 -4.875 1.00 97.69 116 THR A O 1
ATOM 904 N N . PHE A 1 117 ? 26.827 3.452 -4.951 1.00 97.12 117 PHE A N 1
ATOM 905 C CA . PHE A 1 117 ? 27.630 4.624 -4.577 1.00 97.12 117 PHE A CA 1
ATOM 906 C C . PH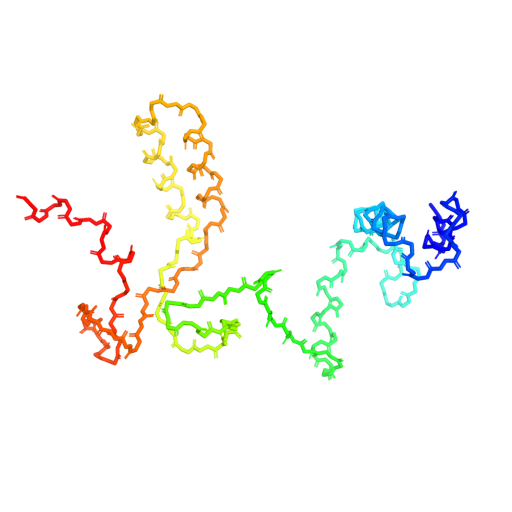E A 1 117 ? 27.310 5.235 -3.198 1.00 97.12 117 PHE A C 1
ATOM 908 O O . PHE A 1 117 ? 28.000 6.151 -2.752 1.00 97.12 117 PHE A O 1
ATOM 915 N N . SER A 1 118 ? 26.285 4.735 -2.502 1.00 97.56 118 SER A N 1
ATOM 916 C CA . SER A 1 118 ? 25.961 5.042 -1.111 1.00 97.56 118 SER A CA 1
ATOM 917 C C . SER A 1 118 ? 25.100 3.940 -0.483 1.00 97.56 118 SER A C 1
ATOM 919 O O . SER A 1 118 ? 24.285 3.299 -1.159 1.00 97.56 118 SER A O 1
ATOM 921 N N . GLU A 1 119 ? 25.245 3.769 0.830 1.00 97.06 119 GLU A N 1
ATOM 922 C CA . GLU A 1 119 ? 24.397 2.876 1.634 1.00 97.06 119 GLU A CA 1
ATOM 923 C C . GLU A 1 119 ? 22.941 3.355 1.676 1.00 97.06 119 GLU A C 1
ATOM 925 O O . GLU A 1 119 ? 22.013 2.556 1.631 1.00 97.06 119 GLU A O 1
ATOM 930 N N . GLU A 1 120 ? 22.715 4.672 1.692 1.00 97.88 120 GLU A N 1
ATOM 931 C CA . GLU A 1 120 ? 21.364 5.242 1.679 1.00 97.88 120 GLU A CA 1
ATOM 932 C C . GLU A 1 120 ? 20.584 4.819 0.425 1.00 97.88 120 GLU A C 1
ATOM 934 O O . GLU A 1 120 ? 19.431 4.392 0.513 1.00 97.88 120 GLU A O 1
ATOM 939 N N . THR A 1 121 ? 21.229 4.866 -0.746 1.00 97.94 121 THR A N 1
ATOM 940 C CA . THR A 1 121 ? 20.616 4.411 -2.002 1.00 97.94 121 THR A CA 1
ATOM 941 C C . THR A 1 121 ? 20.344 2.907 -1.978 1.00 97.94 121 THR A C 1
ATOM 943 O O . THR A 1 121 ? 19.275 2.479 -2.414 1.00 97.94 121 THR A O 1
ATOM 946 N N . ARG A 1 122 ? 21.259 2.102 -1.417 1.00 97.69 122 ARG A N 1
ATOM 947 C CA . ARG A 1 122 ? 21.054 0.654 -1.255 1.00 97.69 122 ARG A CA 1
ATOM 948 C C . ARG A 1 122 ? 19.843 0.346 -0.379 1.00 97.69 122 ARG A C 1
ATOM 950 O O . ARG A 1 122 ? 18.959 -0.385 -0.817 1.00 97.69 122 ARG A O 1
ATOM 957 N N . HIS A 1 123 ? 19.752 0.959 0.800 1.00 97.38 123 HIS A N 1
ATOM 958 C CA . HIS A 1 123 ? 18.613 0.777 1.702 1.00 97.38 123 HIS A CA 1
ATOM 959 C C . HIS A 1 123 ? 17.284 1.198 1.057 1.00 97.38 123 HIS A C 1
ATOM 961 O O . HIS A 1 123 ? 16.259 0.552 1.276 1.00 97.38 123 HIS A O 1
ATOM 967 N N . SER A 1 124 ? 17.286 2.249 0.230 1.00 97.69 124 SER A N 1
ATOM 968 C CA . SER A 1 124 ? 16.097 2.673 -0.521 1.00 97.69 124 SER A CA 1
ATOM 969 C C . SER A 1 124 ? 15.633 1.611 -1.531 1.00 97.69 124 SER A C 1
ATOM 971 O O . SER A 1 124 ? 14.435 1.314 -1.617 1.00 97.69 124 SER A O 1
ATOM 973 N N . PHE A 1 125 ? 16.568 0.970 -2.246 1.00 97.50 125 PHE A N 1
ATOM 974 C CA . PHE A 1 125 ? 16.251 -0.167 -3.116 1.00 97.50 125 PHE A CA 1
ATOM 975 C C . PHE A 1 125 ? 15.698 -1.354 -2.326 1.00 97.50 125 PHE A C 1
ATOM 977 O O . PHE A 1 125 ? 14.657 -1.891 -2.697 1.00 97.50 125 PHE A O 1
ATOM 984 N N . GLU A 1 126 ? 16.348 -1.745 -1.229 1.00 96.50 126 GLU A N 1
ATOM 985 C CA . GLU A 1 126 ? 15.909 -2.868 -0.388 1.00 96.50 126 GLU A CA 1
ATOM 986 C C . GLU A 1 126 ? 14.501 -2.650 0.173 1.00 96.50 126 GLU A C 1
ATOM 988 O O . GLU A 1 126 ? 13.658 -3.549 0.113 1.00 96.50 126 GLU A O 1
ATOM 993 N N . TYR A 1 127 ? 14.222 -1.437 0.660 1.00 96.12 127 TYR A N 1
ATOM 994 C CA . TYR A 1 127 ? 12.897 -1.046 1.131 1.00 96.12 127 TYR A CA 1
ATOM 995 C C . TYR A 1 127 ? 11.849 -1.172 0.018 1.00 96.12 127 TYR A C 1
ATOM 997 O O . TYR A 1 127 ? 10.796 -1.781 0.215 1.00 96.12 127 TYR A O 1
ATOM 1005 N N . THR A 1 128 ? 12.157 -0.645 -1.170 1.00 95.12 128 THR A N 1
ATOM 1006 C CA . THR A 1 128 ? 11.233 -0.662 -2.311 1.00 95.12 128 THR A CA 1
ATOM 1007 C C . THR A 1 128 ? 10.989 -2.087 -2.815 1.00 95.12 128 THR A C 1
ATOM 1009 O O . THR A 1 128 ? 9.837 -2.460 -3.029 1.00 95.12 128 THR A O 1
ATOM 1012 N N . LEU A 1 129 ? 12.030 -2.924 -2.926 1.00 94.44 129 LEU A N 1
ATOM 1013 C CA . LEU A 1 129 ? 11.904 -4.339 -3.305 1.00 94.44 129 LEU A CA 1
ATOM 1014 C C . LEU A 1 129 ? 11.050 -5.137 -2.310 1.00 94.44 129 LEU A C 1
ATOM 1016 O O . LEU A 1 129 ? 10.306 -6.021 -2.723 1.00 94.44 129 LEU A O 1
ATOM 1020 N N . GLY A 1 130 ? 11.130 -4.834 -1.011 1.00 91.44 130 GLY A N 1
ATOM 1021 C CA . GLY A 1 130 ? 10.302 -5.486 0.008 1.00 91.44 130 GLY A CA 1
ATOM 1022 C C . GLY A 1 130 ? 8.836 -5.039 0.005 1.00 91.44 130 GLY A C 1
ATOM 1023 O O . GLY A 1 130 ? 7.968 -5.778 0.470 1.00 91.44 130 GLY A O 1
ATOM 1024 N N . TRP A 1 131 ? 8.553 -3.839 -0.505 1.00 91.50 131 TRP A N 1
ATOM 1025 C CA . TRP A 1 131 ? 7.205 -3.272 -0.562 1.00 91.50 131 TRP A CA 1
ATOM 1026 C C . TRP A 1 131 ? 6.474 -3.572 -1.877 1.00 91.50 131 TRP A C 1
ATOM 1028 O O . TRP A 1 131 ? 5.245 -3.688 -1.879 1.00 91.50 131 TRP A O 1
ATOM 1038 N N . MET A 1 132 ? 7.207 -3.712 -2.987 1.00 90.69 132 MET A N 1
ATOM 1039 C CA . MET A 1 132 ? 6.623 -3.970 -4.303 1.00 90.69 132 MET A CA 1
ATOM 1040 C C . MET A 1 132 ? 5.864 -5.302 -4.344 1.00 90.69 132 MET A C 1
ATOM 1042 O O . MET A 1 132 ? 6.342 -6.344 -3.902 1.00 90.69 132 MET A O 1
ATOM 1046 N N . LYS A 1 133 ? 4.652 -5.248 -4.903 1.00 91.25 133 LYS A N 1
ATOM 1047 C CA . LYS A 1 133 ? 3.768 -6.398 -5.121 1.00 91.25 133 LYS A CA 1
ATOM 1048 C C . LYS A 1 133 ? 3.406 -6.476 -6.602 1.00 91.25 133 LYS A C 1
ATOM 1050 O O . LYS A 1 133 ? 4.283 -6.542 -7.451 1.00 91.25 133 LYS A O 1
ATOM 1055 N N . SER A 1 134 ? 2.121 -6.443 -6.926 1.00 93.38 134 SER A N 1
ATOM 1056 C CA . SER A 1 134 ? 1.647 -6.325 -8.297 1.00 93.38 134 SER A CA 1
ATOM 1057 C C . SER A 1 134 ? 1.747 -4.876 -8.766 1.00 93.38 134 SER A C 1
ATOM 1059 O O . SER A 1 134 ? 1.315 -3.963 -8.062 1.00 93.38 134 SER A O 1
ATOM 1061 N N . TRP A 1 135 ? 2.286 -4.671 -9.964 1.00 95.00 135 TRP A N 1
ATOM 1062 C CA . TRP A 1 135 ? 2.350 -3.370 -10.623 1.00 95.00 135 TRP A CA 1
ATOM 1063 C C . TRP A 1 135 ? 1.458 -3.363 -11.858 1.00 95.00 135 TRP A C 1
ATOM 1065 O O . TRP A 1 135 ? 1.640 -4.182 -12.756 1.00 95.00 135 TRP A O 1
ATOM 1075 N N . ALA A 1 136 ? 0.496 -2.447 -11.894 1.00 95.00 136 ALA A N 1
ATOM 1076 C CA . ALA A 1 136 ? -0.393 -2.238 -13.028 1.00 95.00 136 ALA A CA 1
ATOM 1077 C C . ALA A 1 136 ? 0.404 -1.737 -14.244 1.00 95.00 136 ALA A C 1
ATOM 1079 O O . ALA A 1 136 ? 0.801 -0.575 -14.282 1.00 95.00 136 ALA A O 1
ATOM 1080 N N . CYS A 1 137 ? 0.646 -2.606 -15.229 1.00 95.56 137 CYS A N 1
ATOM 1081 C CA . CYS A 1 137 ? 1.525 -2.304 -16.364 1.00 95.56 137 CYS A CA 1
ATOM 1082 C C . CYS A 1 137 ? 0.775 -1.934 -17.652 1.00 95.56 137 CYS A C 1
ATOM 1084 O O . CYS A 1 137 ? 1.402 -1.562 -18.647 1.00 95.56 137 CYS A O 1
ATOM 1086 N N . SER A 1 138 ? -0.559 -2.019 -17.650 1.00 96.12 138 SER A N 1
ATOM 1087 C CA . SER A 1 138 ? -1.382 -1.694 -18.813 1.00 96.12 138 SER A CA 1
ATOM 1088 C C . SER A 1 138 ? -2.266 -0.463 -18.638 1.00 96.12 138 SER A C 1
ATOM 1090 O O . SER A 1 138 ? -2.641 -0.078 -17.532 1.00 96.12 138 SER A O 1
ATOM 1092 N N . ARG A 1 139 ? -2.642 0.155 -19.760 1.00 93.25 139 ARG A N 1
ATOM 1093 C CA . ARG A 1 139 ? -3.563 1.300 -19.837 1.00 93.25 139 ARG A CA 1
ATOM 1094 C C . ARG A 1 139 ? -4.415 1.240 -21.100 1.00 93.25 139 ARG A C 1
ATOM 1096 O O . ARG A 1 139 ? -4.004 0.661 -22.099 1.00 93.25 139 ARG A O 1
ATOM 1103 N N . SER A 1 140 ? -5.576 1.884 -21.072 1.00 90.75 140 SER A N 1
ATOM 1104 C CA . SER A 1 140 ? -6.519 1.942 -22.201 1.00 90.75 140 SER A CA 1
ATOM 1105 C C . SER A 1 140 ? -6.385 3.200 -23.070 1.00 90.75 140 SER A C 1
ATOM 1107 O O . SER A 1 140 ? -6.991 3.279 -24.136 1.00 90.75 140 SER A O 1
ATOM 1109 N N . PHE A 1 141 ? -5.607 4.199 -22.639 1.00 90.62 141 PHE A N 1
ATOM 1110 C CA . PHE A 1 141 ? -5.460 5.480 -23.335 1.00 90.62 141 PHE A CA 1
ATOM 1111 C C . PHE A 1 141 ? -4.021 6.012 -23.279 1.00 90.62 141 PHE A C 1
ATOM 1113 O O . PHE A 1 141 ? -3.296 5.795 -22.306 1.00 90.62 141 PHE A O 1
ATOM 1120 N N . GLY A 1 142 ? -3.626 6.756 -24.316 1.00 91.31 142 GLY A N 1
ATOM 1121 C CA . GLY A 1 142 ? -2.312 7.384 -24.457 1.00 91.31 142 GLY A CA 1
ATOM 1122 C C . GLY A 1 142 ? -1.495 6.816 -25.620 1.00 91.31 142 GLY A C 1
ATOM 1123 O O . GLY A 1 142 ? -1.988 6.024 -26.417 1.00 91.31 142 GLY A O 1
ATOM 1124 N N . LEU A 1 143 ? -0.236 7.246 -25.724 1.00 93.50 143 LEU A N 1
ATOM 1125 C CA . LEU A 1 143 ? 0.727 6.744 -26.710 1.00 93.50 143 LEU A CA 1
ATOM 1126 C C . LEU A 1 143 ? 1.608 5.664 -26.091 1.00 93.50 143 LEU A C 1
ATOM 1128 O O . LEU A 1 143 ? 2.084 5.864 -24.977 1.00 93.50 143 LEU A O 1
ATOM 1132 N N . GLY A 1 144 ? 1.880 4.584 -26.819 1.00 94.25 144 GLY A N 1
ATOM 1133 C CA . GLY A 1 144 ? 2.782 3.513 -26.396 1.00 94.25 144 GLY A CA 1
ATOM 1134 C C . GLY A 1 144 ? 2.668 2.285 -27.295 1.00 94.25 144 GLY A C 1
ATOM 1135 O O . GLY A 1 144 ? 2.017 2.326 -28.342 1.00 94.25 144 GLY A O 1
ATOM 1136 N N . THR A 1 145 ? 3.277 1.189 -26.860 1.00 96.31 145 THR A N 1
ATOM 1137 C CA . THR A 1 145 ? 3.210 -0.114 -27.537 1.00 96.31 145 THR A CA 1
ATOM 1138 C C . THR A 1 145 ? 2.013 -0.916 -27.030 1.00 96.31 145 THR A C 1
ATOM 1140 O O . THR A 1 145 ? 1.718 -0.886 -25.836 1.00 96.31 145 THR A O 1
ATOM 1143 N N . ARG A 1 146 ? 1.305 -1.630 -27.914 1.00 96.56 146 ARG A N 1
ATOM 1144 C CA . ARG A 1 146 ? 0.198 -2.518 -27.517 1.00 96.56 146 ARG A CA 1
ATOM 1145 C C . ARG A 1 146 ? 0.714 -3.788 -26.849 1.00 96.56 146 ARG A C 1
ATOM 1147 O O . ARG A 1 146 ? 1.775 -4.290 -27.219 1.00 96.56 146 ARG A O 1
ATOM 1154 N N . VAL A 1 147 ? -0.061 -4.329 -25.913 1.00 96.50 147 VAL A N 1
ATOM 1155 C CA . VAL A 1 147 ? 0.175 -5.679 -25.394 1.00 96.50 147 VAL A CA 1
ATOM 1156 C C . VAL A 1 147 ? -0.022 -6.667 -26.555 1.00 96.50 147 VAL A C 1
ATOM 1158 O O . VAL A 1 147 ? -1.066 -6.640 -27.205 1.00 96.50 147 VAL A O 1
ATOM 1161 N N . PRO A 1 148 ? 0.960 -7.531 -26.867 1.00 96.56 148 PRO A N 1
ATOM 1162 C CA . PRO A 1 148 ? 0.961 -8.273 -28.130 1.00 96.56 148 PRO A CA 1
ATOM 1163 C C . PRO A 1 148 ? -0.109 -9.371 -28.218 1.00 96.56 148 PRO A C 1
ATOM 1165 O O . PRO A 1 148 ? -0.427 -9.819 -29.314 1.0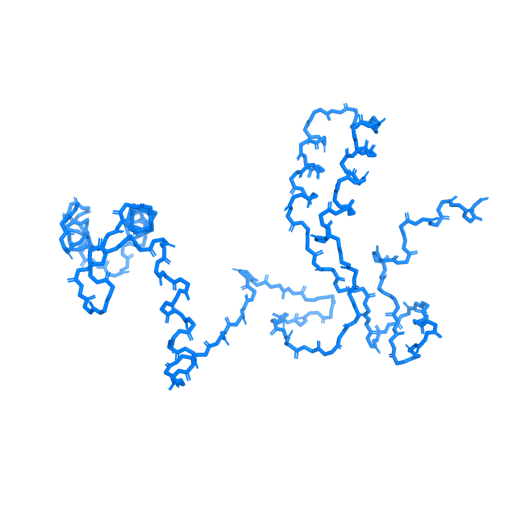0 96.56 148 PRO A O 1
ATOM 1168 N N . TRP A 1 149 ? -0.669 -9.802 -27.086 1.00 96.38 149 TRP A N 1
ATOM 1169 C CA . TRP A 1 149 ? -1.786 -10.753 -27.018 1.00 96.38 149 TRP A CA 1
ATOM 1170 C C . TRP A 1 149 ? -3.133 -10.094 -26.693 1.00 96.38 149 TRP A C 1
ATOM 1172 O O . TRP A 1 149 ? -4.145 -10.787 -26.647 1.00 96.38 149 TRP A O 1
ATOM 1182 N N . ASP A 1 150 ? -3.156 -8.781 -26.453 1.00 95.50 150 ASP A N 1
ATOM 1183 C CA . ASP A 1 150 ? -4.361 -8.052 -26.060 1.00 95.50 150 ASP A CA 1
ATOM 1184 C C . ASP A 1 150 ? -4.294 -6.592 -26.535 1.00 95.50 150 ASP A C 1
ATOM 1186 O O . ASP A 1 150 ? -3.858 -5.682 -25.826 1.00 95.50 150 ASP A O 1
ATOM 1190 N N . GLU A 1 151 ? -4.725 -6.362 -27.777 1.00 92.69 151 GLU A N 1
ATOM 1191 C CA . GLU A 1 151 ? -4.634 -5.052 -28.429 1.00 92.69 151 GLU A CA 1
ATOM 1192 C C . GLU A 1 151 ? -5.507 -3.957 -27.793 1.00 92.69 151 GLU A C 1
ATOM 1194 O O . GLU A 1 151 ? -5.345 -2.781 -28.134 1.00 92.69 151 GLU A O 1
ATOM 1199 N N . GLN A 1 152 ? -6.407 -4.310 -26.867 1.00 93.69 152 GLN A N 1
ATOM 1200 C CA . GLN A 1 152 ? -7.184 -3.337 -26.097 1.00 93.69 152 GLN A CA 1
ATOM 1201 C C . GLN A 1 152 ? -6.283 -2.483 -25.194 1.00 93.69 152 GLN A C 1
ATOM 1203 O O . GLN A 1 152 ? -6.608 -1.328 -24.902 1.00 93.69 152 GLN A O 1
ATOM 1208 N N . PHE A 1 153 ? -5.151 -3.036 -24.759 1.00 96.25 153 PHE A N 1
ATOM 1209 C CA . PHE A 1 153 ? -4.268 -2.406 -23.795 1.00 96.25 153 PHE A CA 1
ATOM 1210 C C . PHE A 1 153 ? -2.948 -1.946 -24.417 1.00 96.25 153 PHE A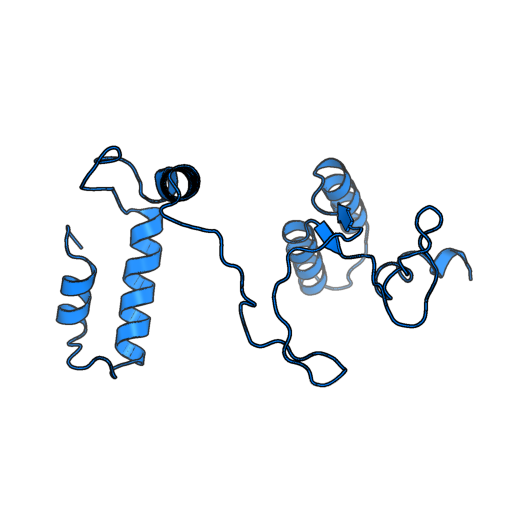 C 1
ATOM 1212 O O . PHE A 1 153 ? -2.324 -2.627 -25.231 1.00 96.25 153 PHE A O 1
ATOM 1219 N N . LEU A 1 154 ? -2.481 -0.785 -23.965 1.00 96.69 154 LEU A N 1
ATOM 1220 C CA . LEU A 1 154 ? -1.125 -0.296 -24.177 1.00 96.69 154 LEU A CA 1
ATOM 1221 C C . LEU A 1 154 ? -0.280 -0.546 -22.929 1.00 96.69 154 LEU A C 1
ATOM 1223 O O . LEU A 1 154 ? -0.790 -0.487 -21.811 1.00 96.69 154 LEU A O 1
ATOM 1227 N N . ILE A 1 155 ? 1.019 -0.745 -23.119 1.00 97.25 155 ILE A N 1
ATOM 1228 C CA . ILE A 1 155 ? 2.004 -0.803 -22.039 1.00 97.25 155 ILE A CA 1
ATOM 1229 C C . ILE A 1 155 ? 2.229 0.626 -21.509 1.00 97.25 155 ILE A C 1
ATOM 1231 O O . ILE A 1 155 ? 2.277 1.604 -22.272 1.00 97.25 155 ILE A O 1
ATOM 1235 N N . GLU A 1 156 ? 2.268 0.782 -20.186 1.00 95.94 156 GLU A N 1
ATOM 1236 C CA . GLU A 1 156 ? 2.551 2.065 -19.539 1.00 95.94 156 GLU A CA 1
ATOM 1237 C C . GLU A 1 156 ? 4.053 2.382 -19.507 1.00 95.94 156 GLU A C 1
ATOM 1239 O O . GLU A 1 156 ? 4.900 1.499 -19.618 1.00 95.94 156 GLU A O 1
ATOM 1244 N N . SER A 1 157 ? 4.376 3.668 -19.383 1.00 95.00 157 SER A N 1
ATOM 1245 C CA . SER A 1 157 ? 5.721 4.201 -19.621 1.00 95.00 157 SER A CA 1
ATOM 1246 C C . SER A 1 157 ? 6.820 3.695 -18.680 1.00 95.00 157 SER A C 1
ATOM 1248 O O . SER A 1 157 ? 7.991 3.744 -19.037 1.00 95.00 157 SER A O 1
ATOM 1250 N N . LEU A 1 158 ? 6.499 3.283 -17.451 1.00 96.38 158 LEU A N 1
ATOM 1251 C CA . LEU A 1 158 ? 7.483 2.731 -16.510 1.00 96.38 158 LEU A CA 1
ATOM 1252 C C . LEU A 1 158 ? 7.731 1.234 -16.752 1.00 96.38 158 LEU A C 1
ATOM 1254 O O . LEU A 1 158 ? 8.710 0.687 -16.251 1.00 96.38 158 LEU A O 1
ATOM 1258 N N . SER A 1 159 ? 6.885 0.586 -17.554 1.00 96.88 159 SER A N 1
ATOM 1259 C CA . SER A 1 159 ? 6.961 -0.838 -17.868 1.00 96.88 159 SER A CA 1
ATOM 1260 C C . SER A 1 159 ? 7.699 -1.098 -19.183 1.00 96.88 159 SER A C 1
ATOM 1262 O O . SER A 1 159 ? 8.447 -2.070 -19.273 1.00 96.88 159 SER A O 1
ATOM 1264 N N . ASP A 1 160 ? 7.556 -0.224 -20.188 1.00 96.38 160 ASP A N 1
ATOM 1265 C CA . ASP A 1 160 ? 8.269 -0.338 -21.474 1.00 96.38 160 ASP A CA 1
ATOM 1266 C C . ASP A 1 160 ? 9.686 0.272 -21.469 1.00 96.38 160 ASP A C 1
ATOM 1268 O 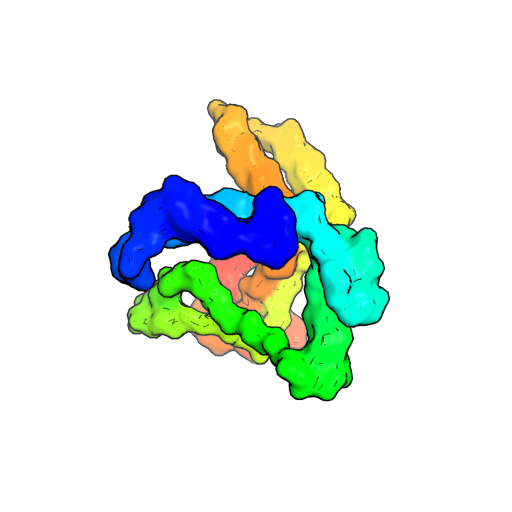O . ASP A 1 160 ? 10.409 0.177 -22.460 1.00 96.38 160 ASP A O 1
ATOM 1272 N N . SER A 1 161 ? 10.122 0.836 -20.339 1.00 96.69 161 SER A N 1
ATOM 1273 C CA . SER A 1 161 ? 11.411 1.526 -20.178 1.00 96.69 161 SER A CA 1
ATOM 1274 C C . SER A 1 161 ? 12.405 0.809 -19.251 1.00 96.69 161 SER A C 1
ATOM 1276 O O . SER A 1 161 ? 13.338 1.420 -18.734 1.00 96.69 161 SER A O 1
ATOM 1278 N N . THR A 1 162 ? 12.254 -0.502 -19.055 1.00 96.94 162 THR A N 1
ATOM 1279 C CA . THR A 1 162 ? 13.054 -1.275 -18.082 1.00 96.94 162 THR A CA 1
ATOM 1280 C C . THR A 1 162 ? 14.334 -1.891 -18.654 1.00 96.94 162 THR A C 1
ATOM 1282 O O . THR A 1 162 ? 15.335 -1.978 -17.948 1.00 96.94 162 THR A O 1
ATOM 1285 N N . VAL A 1 163 ? 14.332 -2.299 -19.928 1.00 97.38 163 VAL A N 1
ATOM 1286 C CA . VAL A 1 163 ? 15.462 -3.005 -20.581 1.00 97.38 163 VAL A CA 1
ATOM 1287 C C . VAL A 1 163 ? 15.863 -2.405 -21.935 1.00 97.38 163 VAL A C 1
ATOM 1289 O O . VAL A 1 163 ? 16.623 -3.006 -22.692 1.00 97.38 163 VAL A O 1
ATOM 1292 N N . TYR A 1 164 ? 15.379 -1.197 -22.245 1.00 97.31 164 TYR A N 1
ATOM 1293 C CA . TYR A 1 164 ? 15.644 -0.501 -23.514 1.00 97.31 164 TYR A CA 1
ATOM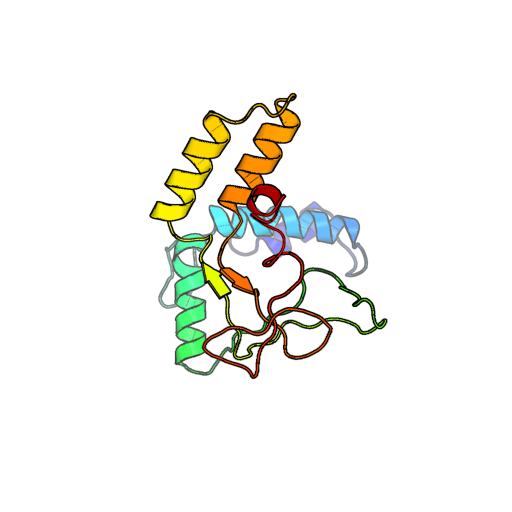 1294 C C . TYR A 1 164 ? 17.136 -0.244 -23.775 1.00 97.31 164 TYR A C 1
ATOM 1296 O O . TYR A 1 164 ? 17.531 -0.044 -24.918 1.00 97.31 164 TYR A O 1
ATOM 1304 N N . MET A 1 165 ? 17.977 -0.298 -22.739 1.00 98.06 165 MET A N 1
ATOM 1305 C CA . MET A 1 165 ? 19.429 -0.190 -22.861 1.00 98.06 165 MET A CA 1
ATOM 1306 C C . MET A 1 165 ? 20.025 -1.253 -23.793 1.00 98.06 165 MET A C 1
ATOM 1308 O O . MET A 1 165 ? 21.048 -0.988 -24.406 1.00 98.06 165 MET A O 1
ATOM 1312 N N . ALA A 1 166 ? 19.387 -2.423 -23.930 1.00 97.69 166 ALA A N 1
ATOM 1313 C CA . ALA A 1 166 ? 19.823 -3.482 -24.843 1.00 97.69 166 ALA A CA 1
ATOM 1314 C C . ALA A 1 166 ? 19.494 -3.207 -26.324 1.00 97.69 166 ALA A C 1
ATOM 1316 O O . ALA A 1 166 ? 19.977 -3.923 -27.197 1.00 97.69 166 ALA A O 1
ATOM 1317 N N . PHE A 1 167 ? 18.632 -2.225 -26.609 1.00 96.50 167 PHE A N 1
ATOM 1318 C CA . PHE A 1 167 ? 18.290 -1.818 -27.973 1.00 96.50 167 PHE A CA 1
ATOM 1319 C C . PHE A 1 167 ? 19.291 -0.808 -28.560 1.00 96.50 167 PHE A C 1
ATOM 1321 O O . PHE A 1 167 ? 19.387 -0.710 -29.784 1.00 96.50 167 PHE A O 1
ATOM 1328 N N . TYR A 1 168 ? 20.001 -0.056 -27.710 1.00 94.56 168 TYR A N 1
ATOM 1329 C CA . TYR A 1 168 ? 21.097 0.827 -28.129 1.00 94.56 168 TYR A CA 1
ATOM 1330 C C . TYR A 1 168 ? 22.328 0.033 -28.566 1.00 94.56 168 TYR A C 1
ATOM 1332 O O . TYR A 1 168 ? 22.972 0.484 -29.540 1.00 94.56 168 TYR A O 1
#